Protein AF-A0A2N9LCJ7-F1 (afdb_monomer_lite)

pLDDT: mean 78.01, std 18.33, range [45.47, 97.88]

Structure (mmCIF, N/CA/C/O backbone):
data_AF-A0A2N9LCJ7-F1
#
_entry.id   AF-A0A2N9LCJ7-F1
#
loop_
_atom_site.group_PDB
_atom_site.id
_atom_site.type_symbol
_atom_site.label_atom_id
_atom_site.label_alt_id
_atom_site.label_comp_id
_atom_site.label_asym_id
_atom_site.label_entity_id
_atom_site.label_seq_id
_atom_site.pdbx_PDB_ins_code
_atom_site.Cartn_x
_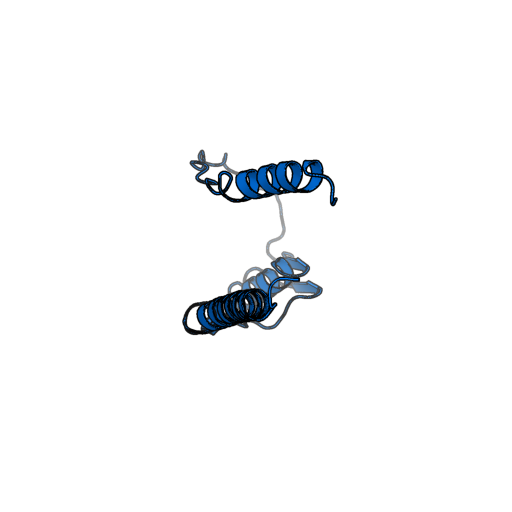atom_site.Cartn_y
_atom_site.Cartn_z
_atom_site.occupancy
_atom_site.B_iso_or_equiv
_atom_site.auth_seq_id
_atom_site.auth_comp_id
_atom_site.auth_asym_id
_atom_site.auth_atom_id
_atom_site.pdbx_PDB_model_num
ATOM 1 N N . MET A 1 1 ? 53.068 9.715 -7.487 1.00 47.06 1 MET A N 1
ATOM 2 C CA . MET A 1 1 ? 52.934 9.579 -6.019 1.00 47.06 1 MET A CA 1
ATOM 3 C C . MET A 1 1 ? 51.530 10.013 -5.602 1.00 47.06 1 MET A C 1
ATOM 5 O O . MET A 1 1 ? 51.301 11.179 -5.311 1.00 47.06 1 MET A O 1
ATOM 9 N N . GLN A 1 2 ? 50.555 9.102 -5.680 1.00 48.94 2 GLN A N 1
ATOM 10 C CA . GLN A 1 2 ? 49.193 9.341 -5.185 1.00 48.94 2 GLN A CA 1
ATOM 11 C C . GLN A 1 2 ? 49.165 9.060 -3.672 1.00 48.94 2 GLN A C 1
ATOM 13 O O . GLN A 1 2 ? 49.806 8.102 -3.237 1.00 48.94 2 GLN A O 1
ATOM 18 N N . PRO A 1 3 ? 48.495 9.891 -2.853 1.00 53.16 3 PRO A N 1
ATOM 19 C CA . PRO A 1 3 ? 48.679 9.858 -1.411 1.00 53.16 3 PRO A CA 1
ATOM 20 C C . PRO A 1 3 ? 48.030 8.609 -0.812 1.00 53.16 3 PRO A C 1
ATOM 22 O O . PRO A 1 3 ? 46.815 8.411 -0.892 1.00 53.16 3 PRO A O 1
ATOM 25 N N . ILE A 1 4 ? 48.868 7.819 -0.144 1.00 60.50 4 ILE A N 1
ATOM 26 C CA . ILE A 1 4 ? 48.569 6.595 0.617 1.00 60.50 4 ILE A CA 1
ATOM 27 C C . ILE A 1 4 ? 47.391 6.800 1.605 1.00 60.50 4 ILE A C 1
ATOM 29 O O . ILE A 1 4 ? 46.681 5.858 1.948 1.00 60.50 4 ILE A O 1
ATOM 33 N N . GLY A 1 5 ? 47.081 8.048 1.980 1.00 51.34 5 GLY A N 1
ATOM 34 C CA . GLY A 1 5 ? 45.954 8.406 2.850 1.00 51.34 5 GLY A CA 1
ATOM 35 C C . GLY A 1 5 ? 44.548 8.175 2.273 1.00 51.34 5 GLY A C 1
ATOM 36 O O . GLY A 1 5 ? 43.605 7.997 3.040 1.00 51.34 5 GLY A O 1
ATOM 37 N N . ARG A 1 6 ? 44.362 8.120 0.943 1.00 55.97 6 ARG A N 1
ATOM 38 C CA . ARG A 1 6 ? 43.024 7.871 0.349 1.00 55.97 6 ARG A CA 1
ATOM 39 C C . ARG A 1 6 ? 42.607 6.397 0.373 1.00 55.97 6 ARG A C 1
ATOM 41 O O . ARG A 1 6 ? 41.418 6.106 0.240 1.00 55.97 6 ARG A O 1
ATOM 48 N N . LEU A 1 7 ? 43.562 5.484 0.555 1.00 53.38 7 LEU A N 1
ATOM 49 C CA . LEU A 1 7 ? 43.311 4.042 0.584 1.00 53.38 7 LEU A CA 1
ATOM 50 C C . LEU A 1 7 ? 42.838 3.573 1.971 1.00 53.38 7 LEU A C 1
ATOM 52 O O . LEU A 1 7 ? 41.924 2.758 2.062 1.00 53.38 7 LEU A O 1
ATOM 56 N N . LEU A 1 8 ? 43.361 4.171 3.048 1.00 55.41 8 LEU A N 1
ATOM 57 C CA . LEU A 1 8 ? 42.953 3.854 4.423 1.00 55.41 8 LEU A CA 1
ATOM 58 C C . LEU A 1 8 ? 41.557 4.402 4.774 1.00 55.41 8 LEU A C 1
ATOM 60 O O . LEU A 1 8 ? 40.785 3.728 5.452 1.00 55.41 8 LEU A O 1
ATOM 64 N N . LEU A 1 9 ? 41.172 5.567 4.238 1.00 52.09 9 LEU A N 1
ATOM 65 C CA . LEU A 1 9 ? 39.852 6.157 4.505 1.00 52.09 9 LEU A CA 1
ATOM 66 C C . LEU A 1 9 ? 38.703 5.427 3.780 1.00 52.09 9 LEU A C 1
ATOM 68 O O . LEU A 1 9 ? 37.570 5.418 4.257 1.00 52.09 9 LEU A O 1
ATOM 72 N N . ARG A 1 10 ? 38.984 4.763 2.648 1.00 52.25 10 ARG A N 1
ATOM 73 C CA . ARG A 1 10 ? 37.993 3.938 1.931 1.00 52.25 10 ARG A CA 1
ATOM 74 C C . ARG A 1 10 ? 37.801 2.551 2.548 1.00 52.25 10 ARG A C 1
ATOM 76 O O . ARG A 1 10 ? 36.691 2.030 2.486 1.00 52.25 10 ARG A O 1
ATOM 83 N N . ALA A 1 11 ? 38.828 1.987 3.184 1.00 53.28 11 ALA A N 1
ATOM 84 C CA . ALA A 1 11 ? 38.716 0.711 3.891 1.00 53.28 11 ALA A CA 1
ATOM 85 C C . ALA A 1 11 ? 37.810 0.812 5.135 1.00 53.28 11 ALA A C 1
ATOM 87 O O . ALA A 1 11 ? 37.021 -0.094 5.400 1.00 53.28 11 ALA A O 1
ATOM 88 N N . LEU A 1 12 ? 37.829 1.952 5.837 1.00 54.34 12 LEU A N 1
ATOM 89 C CA . LEU A 1 12 ? 36.979 2.175 7.013 1.00 54.34 12 LEU A CA 1
ATOM 90 C C . LEU A 1 12 ? 35.491 2.391 6.664 1.00 54.34 12 LEU A C 1
ATOM 92 O O . LEU A 1 12 ? 34.616 2.090 7.470 1.00 54.34 12 LEU A O 1
ATOM 96 N N . SER A 1 13 ? 35.181 2.843 5.444 1.00 53.66 13 SER A N 1
ATOM 97 C CA . SER A 1 13 ? 33.797 3.074 5.001 1.00 53.66 13 SER A CA 1
ATOM 98 C C . SER A 1 13 ? 33.062 1.806 4.532 1.00 53.66 13 SER A C 1
ATOM 100 O O . SER A 1 13 ? 31.835 1.830 4.446 1.00 53.66 13 SER A O 1
ATOM 102 N N . CYS A 1 14 ? 33.767 0.707 4.230 1.00 45.47 14 CYS A N 1
ATOM 103 C CA . CYS A 1 14 ? 33.142 -0.555 3.798 1.00 45.47 14 CYS A CA 1
ATOM 104 C C . CYS A 1 14 ? 32.894 -1.543 4.949 1.00 45.47 14 CYS A C 1
ATOM 106 O O . CYS A 1 14 ? 31.925 -2.297 4.891 1.00 45.47 14 CYS A O 1
ATOM 108 N N . ALA A 1 15 ? 33.692 -1.519 6.022 1.00 50.03 15 ALA A N 1
ATOM 109 C CA . ALA A 1 15 ? 33.457 -2.382 7.186 1.00 50.03 15 ALA A CA 1
ATOM 110 C C . ALA A 1 15 ? 32.184 -1.991 7.970 1.00 50.03 15 ALA A C 1
ATOM 112 O O . ALA A 1 15 ? 31.503 -2.855 8.522 1.00 50.03 15 ALA A O 1
ATOM 113 N N . ALA A 1 16 ? 3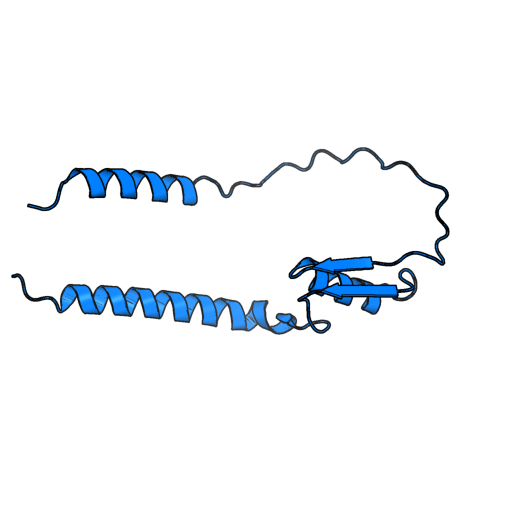1.790 -0.714 7.939 1.00 54.38 16 ALA A N 1
ATOM 114 C CA . ALA A 1 16 ? 30.548 -0.239 8.554 1.00 54.38 16 ALA A CA 1
ATOM 115 C C . ALA A 1 16 ? 29.269 -0.658 7.795 1.00 54.38 16 ALA A C 1
ATOM 117 O O . ALA A 1 16 ? 28.176 -0.567 8.348 1.00 54.38 16 ALA A O 1
ATOM 118 N N . LEU A 1 17 ? 29.375 -1.146 6.551 1.00 53.91 17 LEU A N 1
ATOM 119 C CA . LEU A 1 17 ? 28.213 -1.558 5.749 1.00 53.91 17 LEU A CA 1
ATOM 120 C C . LEU A 1 17 ? 27.904 -3.064 5.812 1.00 53.91 17 LEU A C 1
ATOM 122 O O . LEU A 1 17 ? 26.855 -3.473 5.316 1.00 53.91 17 LEU A O 1
ATOM 126 N N . ILE A 1 18 ? 28.756 -3.889 6.437 1.00 56.41 18 ILE A N 1
ATOM 127 C CA . ILE A 1 18 ? 28.557 -5.354 6.494 1.00 56.41 18 ILE A CA 1
ATOM 128 C C . ILE A 1 18 ? 28.342 -5.875 7.930 1.00 56.41 18 ILE A C 1
ATOM 130 O O . ILE A 1 18 ? 27.751 -6.935 8.102 1.00 56.41 18 ILE A O 1
ATOM 134 N N . ALA A 1 19 ? 28.678 -5.109 8.974 1.00 51.66 19 ALA A N 1
ATOM 135 C CA . ALA A 1 19 ? 28.398 -5.495 10.368 1.00 51.66 19 ALA A CA 1
ATOM 136 C C . ALA A 1 19 ? 27.029 -5.016 10.909 1.00 51.66 19 ALA A C 1
ATOM 138 O O . ALA A 1 19 ? 26.645 -5.374 12.017 1.00 51.66 19 ALA A O 1
ATOM 139 N N . GLY A 1 20 ? 26.273 -4.216 10.144 1.00 49.81 20 GLY A N 1
ATOM 140 C CA . GLY A 1 20 ? 25.030 -3.577 10.606 1.00 49.81 20 GLY A CA 1
ATOM 141 C C . GLY A 1 20 ? 23.720 -4.291 10.251 1.00 49.81 20 GLY A C 1
ATOM 142 O O . GLY A 1 20 ? 22.651 -3.734 10.478 1.00 49.81 20 GLY A O 1
ATOM 143 N N . ARG A 1 21 ? 23.745 -5.495 9.661 1.00 53.72 21 ARG A N 1
ATOM 144 C CA . ARG A 1 21 ? 22.515 -6.242 9.317 1.00 53.72 21 ARG A CA 1
ATOM 145 C C . ARG A 1 21 ? 22.204 -7.356 10.304 1.00 53.72 21 ARG A C 1
ATOM 147 O O . ARG A 1 21 ? 22.007 -8.502 9.927 1.00 53.72 21 ARG A O 1
ATOM 154 N N . ALA A 1 22 ? 22.082 -6.962 11.562 1.00 48.00 22 ALA A N 1
ATOM 155 C CA . ALA A 1 22 ? 21.326 -7.690 12.565 1.00 48.00 22 ALA A CA 1
ATOM 156 C C . ALA A 1 22 ? 20.233 -6.768 13.126 1.00 48.00 22 ALA A C 1
ATOM 158 O O . ALA A 1 22 ? 20.246 -6.417 14.297 1.00 48.00 22 ALA A O 1
ATOM 159 N N . HIS A 1 23 ? 19.251 -6.392 12.298 1.00 48.66 23 HIS A N 1
ATOM 160 C CA . HIS A 1 23 ? 17.929 -6.020 12.821 1.00 48.66 23 HIS A CA 1
ATOM 161 C C . HIS A 1 23 ? 17.156 -7.309 13.120 1.00 48.66 23 HIS A C 1
ATOM 163 O O . HIS A 1 23 ? 16.142 -7.618 12.505 1.00 48.66 23 HIS A O 1
ATOM 169 N N . GLY A 1 24 ? 17.707 -8.107 14.029 1.00 51.53 24 GLY A N 1
ATOM 170 C CA . GLY A 1 24 ? 16.939 -9.056 14.812 1.00 51.53 24 GLY A CA 1
ATOM 171 C C . GLY A 1 24 ? 16.556 -8.350 16.101 1.00 51.53 24 GLY A C 1
ATOM 172 O O . GLY A 1 24 ? 17.013 -8.745 17.167 1.00 51.53 24 GLY A O 1
ATOM 173 N N . GLU A 1 25 ? 15.789 -7.259 16.012 1.00 56.31 25 GLU A N 1
ATOM 174 C CA . GLU A 1 25 ? 15.093 -6.789 17.203 1.00 56.31 25 GLU A CA 1
ATOM 175 C C . GLU A 1 25 ? 14.122 -7.904 17.571 1.00 56.31 25 GLU A C 1
ATOM 177 O O . GLU A 1 25 ? 13.169 -8.190 16.842 1.00 56.31 25 GLU A O 1
ATOM 182 N N . ALA A 1 26 ? 14.396 -8.577 18.687 1.00 59.94 26 ALA A N 1
ATOM 183 C CA . ALA A 1 26 ? 13.366 -9.315 19.384 1.00 59.94 26 ALA A CA 1
ATOM 184 C C . ALA A 1 26 ? 12.223 -8.320 19.600 1.00 59.94 26 ALA A C 1
ATOM 186 O O . ALA A 1 26 ? 12.350 -7.394 20.401 1.00 59.94 26 ALA A O 1
ATOM 187 N N . SER A 1 27 ? 11.149 -8.448 18.815 1.00 66.31 27 SER A N 1
ATOM 188 C CA . SER A 1 27 ? 9.977 -7.596 18.963 1.00 66.31 27 SER A CA 1
ATOM 189 C C . SER A 1 27 ? 9.416 -7.853 20.350 1.00 66.31 27 SER A C 1
ATOM 191 O O . SER A 1 27 ? 8.732 -8.848 20.590 1.00 66.31 27 SER A O 1
ATOM 193 N N . LYS A 1 28 ? 9.741 -6.965 21.290 1.00 70.31 28 LYS A N 1
ATOM 194 C CA . LYS A 1 28 ? 9.007 -6.853 22.541 1.00 70.31 28 LYS A CA 1
ATOM 195 C C . LYS A 1 28 ? 7.550 -6.645 22.145 1.00 70.31 28 LYS A C 1
ATOM 197 O O . LYS A 1 28 ? 7.283 -5.795 21.296 1.00 70.31 28 LYS A O 1
ATOM 202 N N . ALA A 1 29 ? 6.644 -7.450 22.703 1.00 78.44 29 ALA A N 1
ATOM 203 C CA . ALA A 1 29 ? 5.223 -7.350 22.399 1.00 78.44 29 ALA A CA 1
ATOM 204 C C . ALA A 1 29 ? 4.809 -5.877 22.480 1.00 78.44 29 ALA A C 1
ATOM 206 O O . ALA A 1 29 ? 4.986 -5.237 23.523 1.00 78.44 29 ALA A O 1
ATOM 207 N N . ALA A 1 30 ? 4.361 -5.327 21.349 1.00 83.50 30 ALA A N 1
ATOM 208 C CA . ALA A 1 30 ? 3.924 -3.947 21.307 1.00 83.50 30 ALA A CA 1
ATOM 209 C C . ALA A 1 30 ? 2.777 -3.790 22.318 1.00 83.50 30 ALA A C 1
ATOM 211 O O . ALA A 1 30 ? 1.922 -4.680 22.402 1.00 83.50 30 ALA A O 1
ATOM 212 N N . PRO A 1 31 ? 2.757 -2.710 23.115 1.00 87.19 31 PRO A N 1
ATOM 213 C CA . PRO A 1 31 ? 1.619 -2.437 23.977 1.00 87.19 31 PRO A CA 1
ATOM 214 C C . PRO A 1 31 ? 0.339 -2.397 23.136 1.00 87.19 31 PRO A C 1
ATOM 216 O O . PRO A 1 31 ? 0.354 -1.951 21.985 1.00 87.19 31 PRO A O 1
ATOM 219 N N . VAL A 1 32 ? -0.761 -2.889 23.708 1.00 90.38 32 VAL A N 1
ATOM 220 C CA . VAL A 1 32 ? -2.069 -2.869 23.046 1.00 90.38 32 VAL A CA 1
ATOM 221 C C . VAL A 1 32 ? -2.398 -1.422 22.686 1.00 90.38 32 VAL A C 1
ATOM 223 O O . VAL A 1 32 ? -2.359 -0.539 23.544 1.00 90.38 32 VAL A O 1
ATOM 226 N N . LEU A 1 33 ? -2.681 -1.174 21.408 1.00 91.88 33 LEU A N 1
ATOM 227 C CA . LEU A 1 33 ? -3.044 0.158 20.938 1.00 91.88 33 LEU A CA 1
ATOM 228 C C . LEU A 1 33 ? -4.411 0.552 21.505 1.00 91.88 33 LEU A C 1
ATOM 230 O O . LEU A 1 33 ? -5.311 -0.279 21.625 1.00 91.88 33 LEU A O 1
ATOM 234 N N . GLY A 1 34 ? -4.569 1.833 21.831 1.00 93.50 34 GLY A N 1
ATOM 235 C CA . GLY A 1 34 ? -5.860 2.375 22.239 1.00 93.50 34 GLY A CA 1
ATOM 236 C C . GLY A 1 34 ? -6.888 2.295 21.109 1.00 93.50 34 GLY A C 1
ATOM 237 O O . GLY A 1 34 ? -6.555 2.461 19.934 1.00 93.50 34 GLY A O 1
ATOM 238 N N . ALA A 1 35 ? -8.147 2.061 21.473 1.00 94.12 35 ALA A N 1
ATOM 239 C CA . ALA A 1 35 ? -9.267 2.193 20.553 1.00 94.12 35 ALA A CA 1
ATOM 240 C C . ALA A 1 35 ? -9.707 3.661 20.473 1.00 94.12 35 ALA A C 1
ATOM 242 O O . ALA A 1 35 ? -9.771 4.358 21.485 1.00 94.12 35 ALA A O 1
ATOM 243 N N . TYR A 1 36 ? -10.047 4.112 19.269 1.00 94.19 36 TYR A N 1
ATOM 244 C CA . TYR A 1 36 ? -10.558 5.455 19.010 1.00 94.19 36 TYR A CA 1
ATOM 245 C C . TYR A 1 36 ? -11.943 5.362 18.370 1.00 94.19 36 TYR A C 1
ATOM 247 O O . TYR A 1 36 ? -12.232 4.410 17.645 1.00 94.19 36 TYR A O 1
ATOM 255 N N . ASN A 1 37 ? -12.791 6.362 18.613 1.00 96.38 37 ASN A N 1
ATOM 256 C CA . ASN A 1 37 ? -14.117 6.455 18.002 1.00 96.38 37 ASN A CA 1
ATOM 257 C C . ASN A 1 37 ? -14.007 6.913 16.535 1.00 96.38 37 ASN A C 1
ATOM 259 O O . ASN A 1 37 ? -14.218 8.083 16.218 1.00 96.38 37 ASN A O 1
ATOM 263 N N . VAL A 1 38 ? -13.596 5.998 15.657 1.00 94.81 38 VAL A N 1
ATOM 264 C CA . VAL A 1 38 ? -13.420 6.225 14.216 1.00 94.81 38 VAL A CA 1
ATOM 265 C C . VAL A 1 38 ? -14.577 5.583 13.460 1.00 94.81 38 VAL A C 1
ATOM 267 O O . VAL A 1 38 ? -14.930 4.440 13.731 1.00 94.81 38 VAL A O 1
ATOM 270 N N . ASP A 1 39 ? -15.136 6.299 12.484 1.00 96.00 39 ASP A N 1
ATOM 271 C CA . ASP A 1 39 ? -16.142 5.767 11.561 1.00 96.00 39 ASP A CA 1
ATOM 272 C C . ASP A 1 39 ? -15.495 4.765 10.580 1.00 96.00 39 ASP A C 1
ATOM 274 O O . ASP A 1 39 ? -14.705 5.179 9.720 1.00 96.00 39 ASP A O 1
ATOM 278 N N . PRO A 1 40 ? -15.826 3.459 10.650 1.00 94.44 40 PRO A N 1
ATOM 279 C CA . PRO A 1 40 ? -15.237 2.450 9.770 1.00 94.44 40 PRO A CA 1
ATOM 280 C C . PRO A 1 40 ? -15.576 2.669 8.290 1.00 94.44 40 PRO A C 1
ATOM 282 O O . PRO A 1 40 ? -14.852 2.209 7.410 1.00 94.44 40 PRO A O 1
ATOM 285 N N . GLY A 1 41 ? -16.658 3.396 7.992 1.00 96.06 41 GLY A N 1
ATOM 286 C CA . GLY A 1 41 ? -17.073 3.735 6.634 1.00 96.06 41 GLY A CA 1
ATOM 287 C C . GLY A 1 41 ? -16.245 4.844 5.985 1.00 96.06 41 GLY A C 1
ATOM 288 O O . GLY A 1 41 ? -16.498 5.175 4.831 1.00 96.06 41 GLY A O 1
ATOM 289 N N . LYS A 1 42 ? -15.273 5.432 6.693 1.00 97.38 42 LYS A N 1
ATOM 290 C CA . LYS A 1 42 ? -14.476 6.576 6.213 1.00 97.38 42 LYS A CA 1
ATOM 291 C C . LYS A 1 42 ? -12.971 6.324 6.228 1.00 97.38 42 LYS A C 1
ATOM 293 O O . LYS A 1 42 ? -12.180 7.260 6.148 1.00 97.38 42 LYS A O 1
ATOM 298 N N . ILE A 1 43 ? -12.560 5.064 6.318 1.00 97.62 43 ILE A N 1
ATOM 299 C CA . ILE A 1 43 ? -11.145 4.703 6.324 1.00 97.62 43 ILE A CA 1
ATOM 300 C C . ILE A 1 43 ? -10.597 4.773 4.894 1.00 97.62 43 ILE A C 1
ATOM 302 O O . ILE A 1 43 ? -11.131 4.164 3.965 1.00 97.62 43 ILE A O 1
ATOM 306 N N . THR A 1 44 ? -9.496 5.499 4.720 1.00 97.69 44 THR A N 1
ATOM 307 C CA . THR A 1 44 ? -8.762 5.618 3.452 1.00 97.69 44 THR A CA 1
ATOM 308 C C . THR A 1 44 ? -7.281 5.359 3.682 1.00 97.69 44 THR A C 1
ATOM 310 O O . THR A 1 44 ? -6.780 5.602 4.778 1.00 97.69 44 THR A O 1
ATOM 313 N N . VAL A 1 45 ? -6.565 4.915 2.652 1.00 97.88 45 VAL A N 1
ATOM 314 C CA . VAL A 1 45 ? -5.121 4.648 2.730 1.00 97.88 45 VAL A CA 1
ATOM 315 C C . VAL A 1 45 ? -4.373 5.383 1.627 1.00 97.88 45 VAL A C 1
ATOM 317 O O . VAL A 1 45 ? -4.837 5.474 0.495 1.00 97.88 45 VAL A O 1
ATOM 320 N N . SER A 1 46 ? -3.200 5.925 1.935 1.00 97.56 46 SER A N 1
ATOM 321 C CA . SER A 1 46 ? -2.357 6.593 0.948 1.00 97.56 46 SER A CA 1
ATOM 322 C C . SER A 1 46 ? -0.885 6.249 1.135 1.00 97.56 46 SER A C 1
ATOM 324 O O . SER A 1 46 ? -0.477 5.744 2.181 1.00 97.56 46 SER A O 1
ATOM 326 N N . GLY A 1 47 ? -0.078 6.481 0.100 1.00 97.38 47 GLY A N 1
ATOM 327 C CA . GLY A 1 47 ? 1.347 6.187 0.164 1.00 97.38 47 GLY A CA 1
ATOM 328 C C . GLY A 1 47 ? 2.161 6.764 -0.987 1.00 97.38 47 GLY A C 1
ATOM 329 O O . GLY A 1 47 ? 1.631 7.103 -2.047 1.00 97.38 47 GLY A O 1
ATOM 330 N N . PHE A 1 48 ? 3.472 6.841 -0.760 1.00 97.69 48 PHE A N 1
ATOM 331 C CA . PHE A 1 48 ? 4.474 7.316 -1.706 1.00 97.69 48 PHE A CA 1
ATOM 332 C C . PHE A 1 48 ? 5.511 6.220 -1.973 1.00 97.69 48 PHE A C 1
ATOM 334 O O . PHE A 1 48 ? 6.020 5.598 -1.038 1.00 97.69 48 PHE A O 1
ATOM 341 N N . SER A 1 49 ? 5.862 5.991 -3.240 1.00 96.19 49 SER A N 1
ATOM 342 C CA . SER A 1 49 ? 6.872 4.999 -3.632 1.00 96.19 49 SER A CA 1
ATOM 343 C C . SER A 1 49 ? 6.513 3.604 -3.098 1.00 96.19 49 SER A C 1
ATOM 345 O O . SER A 1 49 ? 5.418 3.112 -3.374 1.00 96.19 49 SER A O 1
ATOM 347 N N . ALA A 1 50 ? 7.373 2.975 -2.295 1.00 94.12 50 ALA A N 1
ATOM 348 C CA . ALA A 1 50 ? 7.134 1.659 -1.702 1.00 94.12 50 ALA A CA 1
ATOM 349 C C . ALA A 1 50 ? 5.790 1.557 -0.951 1.00 94.12 50 ALA A C 1
ATOM 351 O O . ALA A 1 50 ? 5.091 0.552 -1.092 1.00 94.12 50 ALA A O 1
ATOM 352 N N . SER A 1 51 ? 5.379 2.597 -0.211 1.00 95.44 51 SER A N 1
ATOM 353 C CA . SER A 1 51 ? 4.073 2.592 0.463 1.00 95.44 51 SER A CA 1
ATOM 354 C C . SER A 1 51 ? 2.912 2.887 -0.489 1.00 95.44 51 SER A C 1
ATOM 356 O O . SER A 1 51 ? 1.787 2.495 -0.201 1.00 95.44 51 SER A O 1
ATOM 358 N N . GLY A 1 52 ? 3.166 3.497 -1.651 1.00 96.62 52 GLY A N 1
ATOM 359 C CA . GLY A 1 52 ? 2.182 3.635 -2.728 1.00 96.62 52 GLY A CA 1
ATOM 360 C C . GLY A 1 52 ? 1.813 2.284 -3.350 1.00 96.62 52 GLY A C 1
ATOM 361 O O . GLY A 1 52 ? 0.636 2.012 -3.575 1.00 96.62 52 GLY A O 1
ATOM 362 N N . PHE A 1 53 ? 2.793 1.394 -3.546 1.00 96.44 53 PHE A N 1
ATOM 363 C CA . PHE A 1 53 ? 2.519 -0.003 -3.912 1.00 96.44 53 PHE A CA 1
ATOM 364 C C . PHE A 1 53 ? 1.717 -0.715 -2.815 1.00 96.44 53 PHE A C 1
ATOM 366 O O . PHE A 1 53 ? 0.730 -1.380 -3.116 1.00 96.44 53 PHE A O 1
ATOM 373 N N . LEU A 1 54 ? 2.082 -0.535 -1.540 1.00 95.81 54 LEU A N 1
ATOM 374 C CA . LEU A 1 54 ? 1.348 -1.127 -0.415 1.00 95.81 54 LEU A CA 1
ATOM 375 C C . LEU A 1 54 ? -0.104 -0.635 -0.333 1.00 95.81 54 LEU A C 1
ATOM 377 O O . LEU A 1 54 ? -1.005 -1.440 -0.107 1.00 95.81 54 LEU A O 1
ATOM 381 N N . ALA A 1 55 ? -0.339 0.662 -0.539 1.00 97.88 55 ALA A N 1
ATOM 382 C CA . ALA A 1 55 ? -1.679 1.238 -0.548 1.00 97.88 55 ALA A CA 1
ATOM 383 C C . ALA A 1 55 ? -2.551 0.588 -1.635 1.00 97.88 55 ALA A C 1
ATOM 385 O O . ALA A 1 55 ? -3.694 0.230 -1.359 1.00 97.88 55 ALA A O 1
ATOM 386 N N . MET A 1 56 ? -1.990 0.338 -2.827 1.00 96.81 56 MET A N 1
ATOM 387 C CA . MET A 1 56 ? -2.680 -0.397 -3.894 1.00 96.81 56 MET A CA 1
ATOM 388 C C . MET A 1 56 ? -3.010 -1.841 -3.487 1.00 96.81 56 MET A C 1
ATOM 390 O O . MET A 1 56 ? -4.119 -2.316 -3.729 1.00 96.81 56 MET A O 1
ATOM 394 N N . GLN A 1 57 ? -2.077 -2.537 -2.825 1.00 96.44 57 GLN A N 1
ATOM 395 C CA . GLN A 1 57 ? -2.332 -3.883 -2.301 1.00 96.44 57 GLN A CA 1
ATOM 396 C C . GLN A 1 57 ? -3.468 -3.890 -1.267 1.00 96.44 57 GLN A C 1
ATOM 398 O O . GLN A 1 57 ? -4.335 -4.759 -1.330 1.00 96.44 57 GLN A O 1
ATOM 403 N N . MET A 1 58 ? -3.486 -2.918 -0.348 1.00 97.44 58 MET A N 1
ATOM 404 C CA . MET A 1 58 ? -4.502 -2.782 0.703 1.00 97.44 58 MET A CA 1
ATOM 405 C C . MET A 1 58 ? -5.904 -2.590 0.129 1.00 97.44 58 MET A C 1
ATOM 407 O O . MET A 1 58 ? -6.824 -3.289 0.540 1.00 97.44 58 MET A O 1
ATOM 411 N N . VAL A 1 59 ? -6.084 -1.686 -0.836 1.00 96.50 59 VAL A N 1
ATOM 412 C CA . VAL A 1 59 ? -7.433 -1.395 -1.353 1.00 96.50 59 VAL A CA 1
ATOM 413 C C . VAL A 1 59 ? -8.001 -2.481 -2.254 1.00 96.50 59 VAL A C 1
ATOM 415 O O . VAL A 1 59 ? -9.216 -2.568 -2.395 1.00 96.50 59 VAL A O 1
ATOM 418 N N . VAL A 1 60 ? -7.154 -3.346 -2.818 1.00 95.62 60 VAL A N 1
ATOM 419 C CA . VAL A 1 60 ? -7.609 -4.548 -3.532 1.00 95.62 60 VAL A CA 1
ATOM 420 C C . VAL A 1 60 ? -7.914 -5.681 -2.550 1.00 95.62 60 VAL A C 1
ATOM 422 O O . VAL A 1 60 ? -8.994 -6.262 -2.607 1.00 95.62 60 VAL A O 1
ATOM 425 N N . ALA A 1 61 ? -6.990 -5.992 -1.634 1.00 96.44 61 ALA A N 1
ATOM 426 C CA . ALA A 1 61 ? -7.124 -7.131 -0.721 1.00 96.44 61 ALA A CA 1
ATOM 427 C C . ALA A 1 61 ? -8.132 -6.898 0.421 1.00 96.44 61 ALA A C 1
ATOM 429 O O . ALA A 1 61 ? -8.770 -7.843 0.874 1.00 96.44 61 ALA A O 1
ATOM 430 N N . TYR A 1 62 ? -8.292 -5.651 0.868 1.00 97.06 62 TYR A N 1
ATOM 431 C CA . TYR A 1 62 ? -9.165 -5.237 1.973 1.00 97.06 62 TYR A CA 1
ATOM 432 C C . TYR A 1 62 ? -10.164 -4.164 1.520 1.00 97.06 62 TYR A C 1
ATOM 434 O O . TYR A 1 62 ? -10.426 -3.187 2.222 1.00 97.06 62 TYR A O 1
ATOM 442 N N . SER A 1 63 ? -10.739 -4.346 0.332 1.00 95.06 63 SER A N 1
ATOM 443 C CA . SER A 1 63 ? -11.701 -3.414 -0.277 1.00 95.06 63 SER A CA 1
ATOM 444 C C . SER A 1 63 ? -12.955 -3.159 0.572 1.00 95.06 63 SER A C 1
ATOM 446 O O . SER A 1 63 ? -13.576 -2.102 0.470 1.00 95.06 63 SER A O 1
ATOM 448 N N . SER A 1 64 ? -13.330 -4.091 1.455 1.00 96.44 64 SER A N 1
ATOM 449 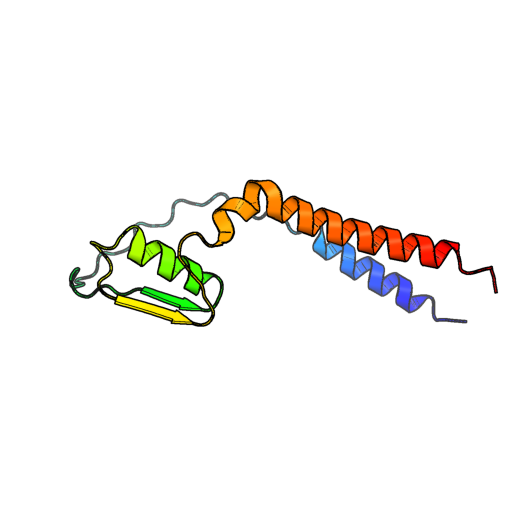C CA . SER A 1 64 ? -14.428 -3.877 2.405 1.00 96.44 64 SER A CA 1
ATOM 450 C C . SER A 1 64 ? -14.092 -2.810 3.455 1.00 96.44 64 SER A C 1
ATOM 452 O O . SER A 1 64 ? -14.988 -2.065 3.865 1.00 96.44 64 SER A O 1
ATOM 454 N N . VAL A 1 65 ? -12.813 -2.707 3.834 1.00 96.81 65 VAL A N 1
ATOM 455 C CA . VAL A 1 65 ? -12.284 -1.821 4.880 1.00 96.81 65 VAL A CA 1
ATOM 456 C C . VAL A 1 65 ? -11.996 -0.423 4.333 1.00 96.81 65 VAL A C 1
ATOM 458 O O . VAL A 1 65 ? -12.467 0.562 4.893 1.00 96.81 65 VAL A O 1
ATOM 461 N N . PHE A 1 66 ? -11.245 -0.318 3.235 1.00 97.00 66 PHE A N 1
ATOM 462 C CA . PHE A 1 66 ? -10.810 0.974 2.696 1.00 97.00 66 PHE A CA 1
ATOM 463 C C . PHE A 1 66 ? -11.779 1.498 1.637 1.00 97.00 66 PHE A C 1
ATOM 465 O O . PHE A 1 66 ? -12.001 0.850 0.618 1.00 97.00 66 PHE A O 1
ATOM 472 N N . LYS A 1 67 ? -12.316 2.705 1.837 1.00 96.38 67 LYS A N 1
ATOM 473 C CA . LYS A 1 67 ? -13.234 3.350 0.880 1.00 96.38 67 LYS A CA 1
ATOM 474 C C . LYS A 1 67 ? -12.541 4.194 -0.180 1.00 96.38 67 LYS A C 1
ATOM 476 O O . LYS A 1 67 ? -13.164 4.551 -1.174 1.00 96.38 67 LYS A O 1
ATOM 481 N N . GLY A 1 68 ? -11.265 4.508 0.016 1.00 95.81 68 GLY A N 1
ATOM 482 C CA . GLY A 1 68 ? -10.496 5.327 -0.913 1.00 95.8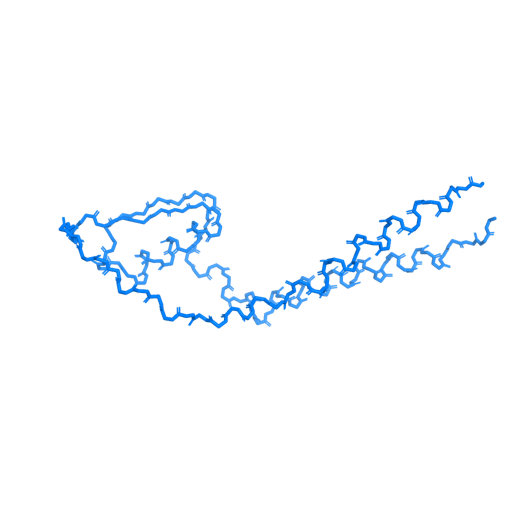1 68 GLY A CA 1
ATOM 483 C C . GLY A 1 68 ? -8.997 5.100 -0.797 1.00 95.81 68 GLY A C 1
ATOM 484 O O . GLY A 1 68 ? -8.496 4.676 0.251 1.00 95.81 68 GLY A O 1
ATOM 485 N N . VAL A 1 69 ? -8.293 5.406 -1.891 1.00 97.62 69 VAL A N 1
ATOM 486 C CA . VAL A 1 69 ? -6.839 5.280 -1.996 1.00 97.62 69 VAL A CA 1
ATOM 487 C C . VAL A 1 69 ? -6.195 6.519 -2.613 1.00 97.62 69 VAL A C 1
ATOM 489 O O . VAL A 1 69 ? -6.715 7.068 -3.581 1.00 97.62 69 VAL A O 1
ATOM 492 N N . GLY A 1 70 ? -5.037 6.927 -2.092 1.00 97.69 70 GLY A N 1
ATOM 493 C CA . GLY A 1 70 ? -4.159 7.921 -2.720 1.00 97.69 70 GLY A CA 1
ATOM 494 C C . GLY A 1 70 ? -2.774 7.342 -3.008 1.00 97.69 70 GLY A C 1
ATOM 495 O O . GLY A 1 70 ? -2.036 7.024 -2.079 1.00 97.69 70 GLY A O 1
ATOM 496 N N . ILE A 1 71 ? -2.396 7.206 -4.280 1.00 97.75 71 ILE A N 1
ATOM 497 C CA . ILE A 1 71 ? -1.132 6.566 -4.681 1.00 97.75 71 ILE A CA 1
ATOM 498 C C . ILE A 1 71 ? -0.233 7.588 -5.372 1.00 97.75 71 ILE A C 1
ATOM 500 O O . ILE A 1 71 ? -0.575 8.099 -6.436 1.00 97.75 71 ILE A O 1
ATOM 504 N N . PHE A 1 72 ? 0.953 7.824 -4.812 1.00 97.69 72 PHE A N 1
ATOM 505 C CA . PHE A 1 72 ? 1.974 8.694 -5.396 1.00 97.69 72 PHE A CA 1
ATOM 506 C C . PHE A 1 72 ? 3.228 7.883 -5.729 1.00 97.69 72 PHE A C 1
ATOM 508 O O . PHE A 1 72 ? 3.785 7.216 -4.862 1.00 97.69 72 PHE A O 1
ATOM 515 N N . ALA A 1 73 ? 3.686 7.917 -6.985 1.00 96.50 73 ALA A N 1
ATOM 516 C CA . ALA A 1 73 ? 4.863 7.160 -7.443 1.00 96.50 73 ALA A CA 1
ATOM 517 C C . ALA A 1 73 ? 4.850 5.656 -7.057 1.00 96.50 73 ALA A C 1
ATOM 519 O O . ALA A 1 73 ? 5.903 5.056 -6.847 1.00 96.50 73 ALA A O 1
ATOM 520 N N . GLY A 1 74 ? 3.657 5.066 -6.921 1.00 94.56 74 GLY A N 1
ATOM 521 C CA . GLY A 1 74 ? 3.457 3.635 -6.684 1.00 94.56 74 GLY A CA 1
ATOM 522 C C . GLY A 1 74 ? 3.313 2.865 -7.996 1.00 94.56 74 GLY A C 1
ATOM 523 O O . GLY A 1 74 ? 3.886 3.239 -9.020 1.00 94.56 74 GLY A O 1
ATOM 524 N N . GLY A 1 75 ? 2.502 1.810 -7.992 1.00 91.50 75 GLY A N 1
ATOM 525 C CA . GLY A 1 75 ? 2.208 1.069 -9.213 1.00 91.50 75 GLY A CA 1
ATOM 526 C C . GLY A 1 75 ? 1.096 0.035 -9.056 1.00 91.50 75 GLY A C 1
ATOM 527 O O . GLY A 1 75 ? 0.443 -0.010 -8.011 1.00 91.50 75 GLY A O 1
ATOM 528 N N . PRO A 1 76 ? 0.855 -0.765 -10.110 1.00 92.44 76 PRO A N 1
ATOM 529 C CA . PRO A 1 76 ? -0.260 -1.700 -10.166 1.00 92.44 76 PRO A CA 1
ATOM 530 C C . PRO A 1 76 ? -0.214 -2.749 -9.060 1.00 92.44 76 PRO A C 1
ATOM 532 O O . PRO A 1 76 ? 0.863 -3.123 -8.585 1.00 92.44 76 PRO A O 1
ATOM 535 N N . TYR A 1 77 ? -1.394 -3.273 -8.726 1.00 94.06 77 TYR A N 1
ATOM 536 C CA . TYR A 1 77 ? -1.501 -4.441 -7.865 1.00 94.06 77 TYR A CA 1
ATOM 537 C C . TYR A 1 77 ? -0.625 -5.575 -8.411 1.00 94.06 77 TYR A C 1
ATOM 539 O O . TYR A 1 77 ? -0.604 -5.819 -9.618 1.00 94.06 77 TYR A O 1
ATOM 547 N N . ASP A 1 78 ? 0.094 -6.256 -7.519 1.00 92.12 78 ASP A N 1
ATOM 548 C CA . ASP A 1 78 ? 0.851 -7.475 -7.820 1.00 92.12 78 ASP A CA 1
ATOM 549 C C . ASP A 1 78 ? 2.052 -7.297 -8.784 1.00 92.12 78 ASP A C 1
ATOM 551 O O . ASP A 1 78 ? 2.609 -8.264 -9.307 1.00 92.12 78 ASP A O 1
ATOM 555 N N . CYS A 1 79 ? 2.544 -6.064 -8.971 1.00 90.75 79 CYS A N 1
ATOM 556 C CA . CYS A 1 79 ? 3.586 -5.748 -9.962 1.00 90.75 79 CYS A CA 1
ATOM 557 C C . CYS A 1 79 ? 4.919 -6.515 -9.802 1.00 90.75 79 CYS A C 1
ATOM 559 O O . CYS A 1 79 ? 5.714 -6.580 -10.738 1.00 90.75 79 CYS A O 1
ATOM 561 N N . ALA A 1 80 ? 5.213 -7.047 -8.613 1.00 83.75 80 ALA A N 1
ATOM 562 C CA . ALA A 1 80 ? 6.491 -7.676 -8.282 1.00 83.75 80 ALA A CA 1
ATOM 563 C C . ALA A 1 80 ? 6.377 -9.182 -8.002 1.00 83.75 80 ALA A C 1
ATOM 565 O O . ALA A 1 80 ? 7.343 -9.780 -7.523 1.00 83.75 80 ALA A O 1
ATOM 566 N N . ARG A 1 81 ? 5.245 -9.826 -8.326 1.00 83.44 81 ARG A N 1
ATOM 567 C CA . ARG A 1 81 ? 5.024 -11.254 -8.034 1.00 83.44 81 ARG A CA 1
ATOM 568 C C . ARG A 1 81 ? 6.118 -12.168 -8.581 1.00 83.44 81 ARG A C 1
ATOM 570 O O . ARG A 1 81 ? 6.552 -13.084 -7.890 1.00 83.44 81 ARG A O 1
ATOM 577 N N . GLN A 1 82 ? 6.637 -11.899 -9.783 1.00 67.50 82 GLN A N 1
ATOM 578 C CA . GLN A 1 82 ? 7.732 -12.696 -10.361 1.00 67.50 82 GLN A CA 1
ATOM 579 C C . GLN A 1 82 ? 9.145 -12.222 -9.956 1.00 67.50 82 GLN A C 1
ATOM 581 O O . GLN A 1 82 ? 10.143 -12.868 -10.302 1.00 67.50 82 GLN A O 1
ATOM 586 N N . ALA A 1 83 ? 9.272 -11.128 -9.195 1.00 61.03 83 ALA A N 1
ATOM 587 C CA . ALA A 1 83 ? 10.573 -10.616 -8.765 1.00 61.03 83 ALA A CA 1
ATOM 588 C C . ALA A 1 83 ? 11.285 -11.573 -7.790 1.00 61.03 83 ALA A C 1
ATOM 590 O O . ALA A 1 83 ? 12.513 -11.671 -7.829 1.00 61.03 83 ALA A O 1
ATOM 591 N N . GLY A 1 84 ? 10.526 -12.330 -6.988 1.00 53.47 84 GLY A N 1
ATOM 592 C CA . GLY A 1 84 ? 11.061 -13.319 -6.045 1.00 53.47 84 GLY A CA 1
ATOM 593 C C . GLY A 1 84 ? 11.587 -14.605 -6.695 1.00 53.47 84 GLY A C 1
ATOM 594 O O . GLY A 1 84 ? 12.559 -15.173 -6.207 1.00 53.47 84 GLY A O 1
ATOM 595 N N . ALA A 1 85 ? 11.010 -15.038 -7.822 1.00 52.81 85 ALA A N 1
ATOM 596 C CA . ALA A 1 85 ? 11.405 -16.288 -8.482 1.00 52.81 85 ALA A CA 1
ATOM 597 C C . ALA A 1 85 ? 12.512 -16.095 -9.540 1.00 52.81 85 ALA A C 1
ATOM 599 O O . ALA A 1 85 ? 13.416 -16.923 -9.649 1.00 52.81 85 ALA A O 1
ATOM 600 N N . ILE A 1 86 ? 12.473 -14.994 -10.307 1.00 54.81 86 ILE A N 1
ATOM 601 C CA . ILE A 1 86 ? 13.363 -14.771 -11.470 1.00 54.81 86 ILE A CA 1
ATOM 602 C C . ILE A 1 86 ? 14.038 -13.379 -11.438 1.00 54.81 86 ILE A C 1
ATOM 604 O O . ILE A 1 86 ? 15.147 -13.207 -11.948 1.00 54.81 86 ILE A O 1
ATOM 608 N N . GLY A 1 87 ? 13.424 -12.371 -10.806 1.00 54.88 87 GLY A N 1
ATOM 609 C CA . GLY A 1 87 ? 13.879 -10.972 -10.886 1.00 54.88 87 GLY A CA 1
ATOM 610 C C . GLY A 1 87 ? 15.112 -10.613 -10.046 1.00 54.88 87 GLY A C 1
ATOM 611 O O . GLY A 1 87 ? 15.983 -9.880 -10.519 1.00 54.88 87 GLY A O 1
ATOM 612 N N . LEU A 1 88 ? 15.232 -11.138 -8.822 1.00 58.97 88 LEU A N 1
ATOM 613 C CA . LEU A 1 88 ? 16.408 -10.900 -7.969 1.00 58.97 88 LEU A CA 1
ATOM 614 C C . LEU A 1 88 ? 17.661 -11.624 -8.480 1.00 58.97 88 LEU A C 1
ATOM 616 O O . LEU A 1 88 ? 18.768 -11.122 -8.287 1.00 58.97 88 LEU A O 1
ATOM 620 N N . ARG A 1 89 ? 17.491 -12.755 -9.182 1.00 60.97 89 ARG A N 1
ATOM 621 C CA . ARG A 1 89 ? 18.587 -13.431 -9.893 1.00 60.97 89 ARG A CA 1
ATOM 622 C C . ARG A 1 89 ? 19.116 -12.528 -10.999 1.00 60.97 89 ARG A C 1
ATOM 624 O O . ARG A 1 89 ? 20.255 -12.105 -10.900 1.00 60.97 89 ARG A O 1
ATOM 631 N N . LYS A 1 90 ? 18.259 -12.036 -11.906 1.00 62.09 90 LYS A N 1
ATOM 632 C CA . LYS A 1 90 ? 18.689 -11.112 -12.976 1.00 62.09 90 LYS A CA 1
ATOM 633 C C . LYS A 1 90 ? 19.408 -9.861 -12.472 1.00 62.09 90 LYS A C 1
ATOM 635 O O . LYS A 1 90 ? 20.369 -9.430 -13.101 1.00 62.09 90 LYS A O 1
ATOM 640 N N . ARG A 1 91 ? 18.967 -9.251 -11.363 1.00 63.16 91 ARG A N 1
ATOM 641 C CA . ARG A 1 91 ? 19.664 -8.075 -10.804 1.00 63.16 91 ARG A CA 1
ATOM 642 C C . ARG A 1 91 ? 21.001 -8.438 -10.163 1.00 63.16 91 ARG A C 1
ATOM 644 O O . ARG A 1 91 ? 21.952 -7.677 -10.325 1.00 63.16 91 ARG A O 1
ATOM 651 N N . ARG A 1 92 ? 21.089 -9.584 -9.485 1.00 72.44 92 ARG A N 1
ATOM 652 C CA . ARG A 1 92 ? 22.353 -10.102 -8.951 1.00 72.44 92 ARG A CA 1
ATOM 653 C C . ARG A 1 92 ? 23.313 -10.499 -10.072 1.00 72.44 92 ARG A C 1
ATOM 655 O O . ARG A 1 92 ? 24.462 -10.086 -10.023 1.00 72.44 92 ARG A O 1
ATOM 662 N N . ASP A 1 93 ? 22.834 -11.166 -11.113 1.00 78.44 93 ASP A N 1
ATOM 663 C CA . ASP A 1 93 ? 23.627 -11.573 -12.275 1.00 78.44 93 ASP A CA 1
ATOM 664 C C . ASP A 1 93 ? 24.119 -10.346 -13.052 1.00 78.44 93 ASP A C 1
ATOM 666 O O . ASP A 1 93 ? 25.293 -10.252 -13.394 1.00 78.44 93 ASP A O 1
ATOM 670 N N . ALA A 1 94 ? 23.260 -9.342 -13.259 1.00 78.50 94 ALA A N 1
ATOM 671 C CA . ALA A 1 94 ? 23.651 -8.087 -13.900 1.00 78.50 94 ALA A CA 1
ATOM 672 C C . ALA A 1 94 ? 24.659 -7.280 -13.063 1.00 78.50 94 ALA A C 1
ATOM 674 O O . ALA A 1 94 ? 25.520 -6.607 -13.634 1.00 78.50 94 ALA A O 1
ATOM 675 N N . ALA A 1 95 ? 24.564 -7.328 -11.730 1.00 81.38 95 ALA A N 1
ATOM 676 C CA . ALA A 1 95 ? 25.549 -6.724 -10.836 1.00 81.38 95 ALA A CA 1
ATOM 677 C C . ALA A 1 95 ? 26.882 -7.492 -10.867 1.00 81.38 95 ALA A C 1
ATOM 679 O O . ALA A 1 95 ? 27.929 -6.863 -11.013 1.00 81.38 95 ALA A O 1
ATOM 680 N N . ASN A 1 96 ? 26.844 -8.828 -10.840 1.00 81.88 96 ASN A N 1
ATOM 681 C CA . ASN A 1 96 ? 28.034 -9.678 -10.917 1.00 81.88 96 ASN A CA 1
ATOM 682 C C . ASN A 1 96 ? 28.760 -9.490 -12.255 1.00 81.88 96 ASN A C 1
ATOM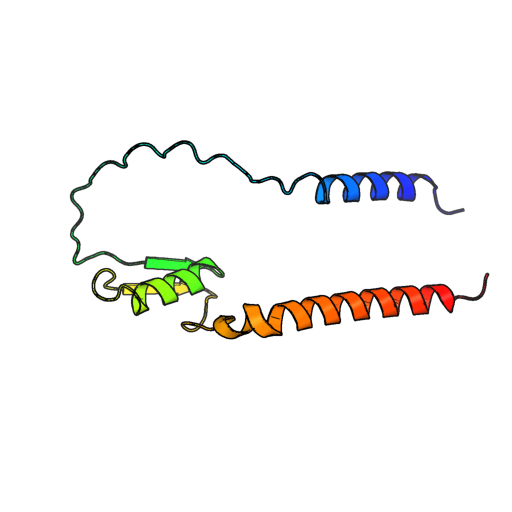 684 O O . ASN A 1 96 ? 29.937 -9.163 -12.278 1.00 81.88 96 ASN A O 1
ATOM 688 N N . GLN A 1 97 ? 28.027 -9.493 -13.372 1.00 82.31 97 GLN A N 1
ATOM 689 C CA . GLN A 1 97 ? 28.582 -9.217 -14.702 1.00 82.31 97 GLN A CA 1
ATOM 690 C C . GLN A 1 97 ? 29.198 -7.815 -14.836 1.00 82.31 97 GLN A C 1
ATOM 692 O O . GLN A 1 97 ? 30.005 -7.568 -15.734 1.00 82.31 97 GLN A O 1
ATOM 697 N N . ARG A 1 98 ? 28.769 -6.829 -14.039 1.00 81.56 98 ARG A N 1
ATOM 698 C CA . ARG A 1 98 ? 29.404 -5.498 -14.026 1.00 81.56 98 ARG A CA 1
ATOM 699 C C . ARG A 1 98 ? 30.718 -5.528 -13.256 1.00 81.56 98 ARG A C 1
ATOM 701 O O . ARG A 1 98 ? 31.676 -4.925 -13.729 1.00 81.56 98 ARG A O 1
ATOM 708 N N . PHE A 1 99 ? 30.757 -6.249 -12.140 1.00 84.81 99 PHE A N 1
ATOM 709 C CA . PHE A 1 99 ? 31.968 -6.472 -11.360 1.00 84.81 99 PHE A CA 1
ATOM 710 C C . PHE A 1 99 ? 33.018 -7.256 -12.165 1.00 84.81 99 PHE A C 1
ATOM 712 O O . PHE A 1 99 ? 34.145 -6.788 -12.311 1.00 84.81 99 PHE A O 1
ATOM 719 N N . ASP A 1 100 ? 32.618 -8.345 -12.827 1.00 84.81 100 ASP A N 1
ATOM 720 C CA . ASP A 1 100 ? 33.496 -9.161 -13.681 1.00 84.81 100 ASP A CA 1
ATOM 721 C C . ASP A 1 100 ? 34.086 -8.337 -14.839 1.00 84.81 100 ASP A C 1
ATOM 723 O O . ASP A 1 100 ? 35.278 -8.400 -15.138 1.00 84.81 100 ASP A O 1
ATOM 727 N N . ARG A 1 101 ? 33.270 -7.470 -15.459 1.00 83.56 101 ARG A N 1
ATOM 728 C CA . ARG A 1 101 ? 33.737 -6.542 -16.504 1.00 83.56 101 ARG A CA 1
ATOM 729 C C . ARG A 1 101 ? 34.709 -5.485 -15.989 1.00 83.56 101 ARG A C 1
ATOM 731 O O . ARG A 1 101 ? 35.515 -4.990 -16.773 1.00 83.56 101 ARG A O 1
ATOM 738 N N . GLN A 1 102 ? 34.616 -5.091 -14.721 1.00 84.56 102 GLN A N 1
ATOM 739 C CA . GLN A 1 102 ? 35.566 -4.158 -14.117 1.00 84.56 102 GLN A CA 1
ATOM 740 C C . GLN A 1 102 ? 36.892 -4.857 -13.816 1.00 84.56 102 GLN A C 1
ATOM 742 O O . GLN A 1 102 ? 37.932 -4.319 -14.180 1.00 84.56 102 GLN A O 1
ATOM 747 N N . HIS A 1 103 ? 36.857 -6.073 -13.269 1.00 80.19 103 HIS A N 1
ATOM 748 C CA . HIS A 1 103 ? 38.052 -6.894 -13.057 1.00 80.19 103 HIS A CA 1
ATOM 749 C C . HIS A 1 103 ? 38.795 -7.184 -14.366 1.00 80.19 103 HIS A C 1
ATOM 751 O O . HIS A 1 103 ? 39.982 -6.891 -14.471 1.00 80.19 103 HIS A O 1
ATOM 757 N N . ALA A 1 104 ? 38.078 -7.604 -15.412 1.00 84.19 104 ALA A N 1
ATOM 758 C CA . ALA A 1 104 ? 38.673 -7.863 -16.724 1.00 84.19 104 ALA A CA 1
ATOM 759 C C . ALA A 1 104 ? 39.304 -6.616 -17.375 1.00 84.19 104 ALA A C 1
ATOM 761 O O . ALA A 1 104 ? 40.195 -6.732 -18.215 1.00 84.19 104 ALA A O 1
ATOM 762 N N . LYS A 1 105 ? 38.847 -5.405 -17.025 1.00 82.44 105 LYS A N 1
ATOM 763 C CA . LYS A 1 105 ? 39.477 -4.156 -17.485 1.00 82.44 105 LYS A CA 1
ATOM 764 C C . LYS A 1 105 ? 40.745 -3.825 -16.708 1.00 82.44 105 LYS A C 1
ATOM 766 O O . LYS A 1 105 ? 41.662 -3.269 -17.299 1.00 82.44 105 LYS A O 1
ATOM 771 N N . LEU A 1 106 ? 40.792 -4.160 -15.421 1.00 76.00 106 LEU A N 1
ATOM 772 C CA . LEU A 1 106 ? 41.970 -3.946 -14.582 1.00 76.00 106 LEU A CA 1
ATOM 773 C C . LEU A 1 106 ? 43.115 -4.883 -14.987 1.00 76.00 106 LEU A C 1
ATOM 775 O O . LEU A 1 106 ? 44.251 -4.438 -15.065 1.00 76.00 106 LEU A O 1
ATOM 779 N N . GLU A 1 107 ? 42.812 -6.132 -15.346 1.00 79.00 107 GLU A N 1
ATOM 780 C CA . GLU A 1 107 ? 43.809 -7.103 -15.833 1.00 79.00 107 GLU A CA 1
ATOM 781 C C . GLU A 1 107 ? 44.355 -6.779 -17.232 1.00 79.00 107 GLU A C 1
ATOM 783 O O . GLU A 1 107 ? 45.443 -7.212 -17.599 1.00 79.00 107 GLU A O 1
ATOM 788 N N . ARG A 1 108 ? 43.613 -6.002 -18.030 1.00 74.19 108 ARG A N 1
ATOM 789 C CA 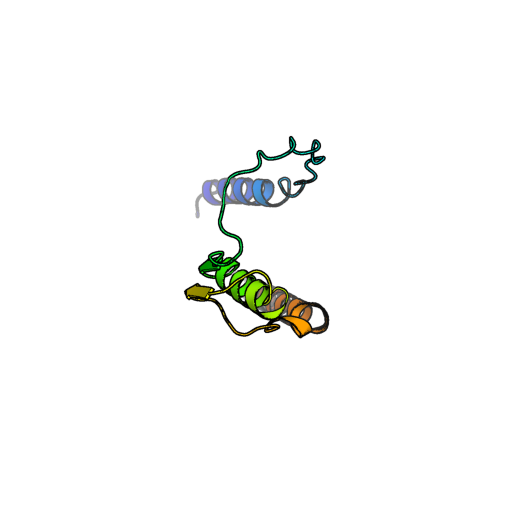. ARG A 1 108 ? 44.043 -5.549 -19.363 1.00 74.19 108 ARG A CA 1
ATOM 790 C C . ARG A 1 108 ? 44.839 -4.250 -19.347 1.00 74.19 108 ARG A C 1
ATOM 792 O O . ARG A 1 108 ? 45.170 -3.759 -20.423 1.00 74.19 108 ARG A O 1
ATOM 799 N N . GLN A 1 109 ? 45.112 -3.672 -18.182 1.00 71.44 109 GLN A N 1
ATOM 800 C CA . GLN A 1 109 ? 45.966 -2.498 -18.083 1.00 71.44 109 GLN A CA 1
ATOM 801 C C . GLN A 1 109 ? 47.426 -2.988 -18.031 1.00 71.44 109 GLN A C 1
ATOM 803 O O . GLN A 1 109 ? 47.841 -3.476 -16.983 1.00 71.44 109 GLN A O 1
ATOM 808 N N . PRO A 1 110 ? 48.201 -2.929 -19.134 1.00 71.06 110 PRO A N 1
ATOM 809 C CA . PRO A 1 110 ? 49.612 -3.283 -19.079 1.00 71.06 110 PRO A CA 1
ATOM 810 C C . PRO A 1 110 ? 50.319 -2.314 -18.130 1.00 71.06 110 PRO A C 1
ATOM 812 O O . PRO A 1 110 ? 50.043 -1.108 -18.162 1.00 71.06 110 PRO A O 1
ATOM 815 N N . ASP A 1 111 ? 51.173 -2.880 -17.277 1.00 64.44 111 ASP A N 1
ATOM 816 C CA . ASP A 1 111 ? 51.988 -2.176 -16.288 1.00 64.44 111 ASP A CA 1
ATOM 817 C C . ASP A 1 111 ? 52.651 -0.963 -16.952 1.00 64.44 111 ASP A C 1
ATOM 819 O O . ASP A 1 111 ? 53.362 -1.098 -17.953 1.00 64.44 111 ASP A O 1
ATOM 823 N N . ARG A 1 112 ? 52.321 0.226 -16.451 1.00 52.44 112 ARG A N 1
ATOM 824 C CA . ARG A 1 112 ? 52.831 1.502 -16.952 1.00 52.44 112 ARG A CA 1
ATOM 825 C C . ARG A 1 112 ? 53.906 2.030 -16.025 1.00 52.44 112 ARG A C 1
ATOM 827 O O . ARG A 1 112 ? 53.644 2.044 -14.802 1.00 52.44 112 ARG A O 1
#

Radius of gyration: 23.91 Å; chains: 1; bounding box: 70×26×43 Å

Sequence (112 aa):
MQPIGRLLLRALSCAALIAGRAHGEASKAAPVLGAYNVDPGKITVSGFSASGFLAMQMVVAYSSVFKGVGIFAGGPYDCARQAGAIGLRKRRDAANQRFDRQHAKLERQPDR

Secondary structure (DSSP, 8-state):
---THHHHHHHHHHHTTTS--------PPPPPPPP----GGG-EEEEETHHHHHHHHHHHHTTTT-SEEEEES---TTTTTTIIIIIHHHHHHHHHHHHHHHHHHHHTS---

Foldseek 3Di:
DPDPVVVVVVVVVVVVVPVPPPPPPPPDPDPDDDDDPDDQLAAAAEDAAVVLQVSQQCCVVVVVRHPYYHHHNYDHHPPCVCCVPPVVVVVVVVVVVVVVVVVVVVVPPPDD